Protein AF-A0A7W1NW70-F1 (afdb_monomer_lite)

Structure (mmCIF, N/CA/C/O backbone):
data_AF-A0A7W1NW70-F1
#
_entry.id   AF-A0A7W1NW70-F1
#
loop_
_atom_site.group_PDB
_atom_site.id
_atom_site.type_symbol
_atom_site.label_atom_id
_atom_site.label_alt_id
_atom_site.label_comp_id
_atom_site.label_asym_id
_atom_site.label_entity_id
_atom_site.label_seq_id
_atom_site.pdbx_PDB_ins_code
_atom_site.Cartn_x
_atom_site.Cartn_y
_atom_site.Cartn_z
_atom_site.occupancy
_atom_site.B_iso_or_equiv
_atom_site.auth_seq_id
_atom_site.auth_comp_id
_atom_site.auth_asym_id
_atom_site.auth_atom_id
_atom_site.pdbx_PDB_model_num
ATOM 1 N N . MET A 1 1 ? 13.347 28.562 -30.279 1.00 43.75 1 MET A N 1
ATOM 2 C CA . MET A 1 1 ? 12.607 27.483 -29.593 1.00 43.75 1 MET A CA 1
ATOM 3 C C . MET A 1 1 ? 13.160 27.391 -28.182 1.00 43.75 1 MET A C 1
ATOM 5 O O . MET A 1 1 ? 14.274 26.927 -28.003 1.00 43.75 1 MET A O 1
ATOM 9 N N . THR A 1 2 ? 12.467 27.982 -27.212 1.00 46.34 2 THR A N 1
ATOM 10 C CA . THR A 1 2 ? 12.895 28.046 -25.808 1.00 46.34 2 THR A CA 1
ATOM 11 C C . THR A 1 2 ? 12.297 26.868 -25.045 1.00 46.34 2 THR A C 1
ATOM 13 O O . THR A 1 2 ? 11.131 26.923 -24.661 1.00 46.34 2 THR A O 1
ATOM 16 N N . GLU A 1 3 ? 13.068 25.802 -24.834 1.00 44.19 3 GLU A N 1
ATOM 17 C CA . GLU A 1 3 ? 12.684 24.721 -23.919 1.00 44.19 3 GLU A CA 1
ATOM 18 C C . GLU A 1 3 ? 13.316 24.952 -22.545 1.00 44.19 3 GLU A C 1
ATOM 20 O O . GLU A 1 3 ? 14.436 24.542 -22.254 1.00 44.19 3 GLU A O 1
ATOM 25 N N . THR A 1 4 ? 12.570 25.619 -21.674 1.00 62.50 4 THR A N 1
ATOM 26 C CA . THR A 1 4 ? 12.776 25.577 -20.228 1.00 62.50 4 THR A CA 1
ATOM 27 C C . THR A 1 4 ? 11.973 24.409 -19.662 1.00 62.50 4 THR A C 1
ATOM 29 O O . THR A 1 4 ? 10.750 24.468 -19.590 1.00 62.50 4 THR A O 1
ATOM 32 N N . THR A 1 5 ? 12.641 23.345 -19.206 1.00 58.28 5 THR A N 1
ATOM 33 C CA . THR A 1 5 ? 12.044 22.406 -18.241 1.00 58.28 5 THR A CA 1
ATOM 34 C C . THR A 1 5 ? 13.045 22.062 -17.136 1.00 58.28 5 THR A C 1
ATOM 36 O O . THR A 1 5 ? 14.213 21.799 -17.425 1.00 58.28 5 THR A O 1
ATOM 39 N N . PRO A 1 6 ? 12.624 22.078 -15.858 1.00 53.97 6 PRO A N 1
ATOM 40 C CA . PRO A 1 6 ? 13.497 21.766 -14.737 1.00 53.97 6 PRO A CA 1
ATOM 41 C C . PRO A 1 6 ? 13.849 20.279 -14.799 1.00 53.97 6 PRO A C 1
ATOM 43 O O . PRO A 1 6 ? 12.971 19.414 -14.787 1.00 53.97 6 PRO A O 1
ATOM 46 N N . THR A 1 7 ? 15.138 19.969 -14.923 1.00 62.81 7 THR A N 1
ATOM 47 C CA . THR A 1 7 ? 15.649 18.601 -15.038 1.00 62.81 7 THR A CA 1
ATOM 48 C C . THR A 1 7 ? 15.558 17.871 -13.707 1.00 62.81 7 THR A C 1
ATOM 50 O O . THR A 1 7 ? 16.547 17.698 -13.002 1.00 62.81 7 THR A O 1
ATOM 53 N N . ASP A 1 8 ? 14.360 17.398 -13.392 1.00 82.00 8 ASP A N 1
ATOM 54 C CA . ASP A 1 8 ? 14.121 16.420 -12.344 1.00 82.00 8 ASP A CA 1
ATOM 55 C C . ASP A 1 8 ? 14.667 15.068 -12.849 1.00 82.00 8 ASP A C 1
ATOM 57 O O . ASP A 1 8 ? 13.978 14.296 -13.526 1.00 82.00 8 ASP A O 1
ATOM 61 N N . ARG A 1 9 ? 15.970 14.825 -12.644 1.00 89.44 9 ARG A N 1
ATOM 62 C CA . ARG A 1 9 ? 16.710 13.649 -13.142 1.00 89.44 9 ARG A CA 1
ATOM 63 C C . ARG A 1 9 ? 17.412 12.903 -12.000 1.00 89.44 9 ARG A C 1
ATOM 65 O O . ARG A 1 9 ? 17.954 13.525 -11.095 1.00 89.44 9 ARG A O 1
ATOM 72 N N . LYS A 1 10 ? 17.425 11.567 -12.053 1.00 90.25 10 LYS A N 1
ATOM 73 C CA . LYS A 1 10 ? 18.132 10.670 -11.119 1.00 90.25 10 LYS A CA 1
ATOM 74 C C . LYS A 1 10 ? 19.093 9.764 -11.862 1.00 90.25 10 LYS A C 1
ATOM 76 O O . LYS A 1 10 ? 18.829 9.355 -12.990 1.00 90.25 10 LYS A O 1
ATOM 81 N N . ILE A 1 11 ? 20.176 9.407 -11.191 1.00 92.88 11 ILE A N 1
ATOM 82 C CA . ILE A 1 11 ? 21.203 8.521 -11.729 1.00 92.88 11 ILE A CA 1
ATOM 83 C C . ILE A 1 11 ? 20.898 7.079 -11.325 1.00 92.88 11 ILE A C 1
ATOM 85 O O . ILE A 1 11 ? 20.559 6.800 -10.174 1.00 92.88 11 ILE A O 1
ATOM 89 N N . CYS A 1 12 ? 20.988 6.153 -12.278 1.00 92.69 12 CYS A N 1
ATOM 90 C CA . CYS A 1 12 ? 20.877 4.728 -11.995 1.00 92.69 12 CYS A CA 1
ATOM 91 C C . CYS A 1 12 ? 22.092 4.234 -11.204 1.00 92.69 12 CYS A C 1
ATOM 93 O O . CYS A 1 12 ? 23.211 4.308 -11.697 1.00 92.69 12 CYS A O 1
ATOM 95 N N . SER A 1 13 ? 21.877 3.661 -10.019 1.00 89.62 13 SER A N 1
ATOM 96 C CA . SER A 1 13 ? 22.960 3.115 -9.186 1.00 89.62 13 SER A CA 1
ATOM 97 C C . SER A 1 13 ? 23.650 1.882 -9.783 1.00 89.62 13 SER A C 1
ATOM 99 O O . SER A 1 13 ? 24.726 1.525 -9.326 1.00 89.62 13 SER A O 1
ATOM 101 N N . HIS A 1 14 ? 23.046 1.228 -10.781 1.00 92.31 14 HIS A N 1
ATOM 102 C CA . HIS A 1 14 ? 23.619 0.046 -11.433 1.00 92.31 14 HIS A CA 1
ATOM 103 C C . HIS A 1 14 ? 24.470 0.386 -12.665 1.00 92.31 14 HIS A C 1
ATOM 105 O O . HIS A 1 14 ? 25.502 -0.235 -12.876 1.00 92.31 14 HIS A O 1
ATOM 111 N N . CYS A 1 15 ? 24.042 1.338 -13.504 1.00 94.56 15 CYS A N 1
ATOM 112 C CA . CYS A 1 15 ? 24.720 1.648 -14.777 1.00 94.56 15 CYS A CA 1
ATOM 113 C C . CYS A 1 15 ? 25.118 3.121 -14.958 1.00 94.56 15 CYS A C 1
ATOM 115 O O . CYS A 1 15 ? 25.743 3.461 -15.953 1.00 94.56 15 CYS A O 1
ATOM 117 N N . GLY A 1 16 ? 24.729 4.020 -14.052 1.00 91.50 16 GLY A N 1
ATOM 118 C CA . GLY A 1 16 ? 25.037 5.450 -14.155 1.00 91.50 16 GLY A CA 1
ATOM 119 C C . GLY A 1 16 ? 24.156 6.255 -15.121 1.00 91.50 16 GLY A C 1
ATOM 120 O O . GLY A 1 16 ? 24.290 7.475 -15.183 1.00 91.50 16 GLY A O 1
ATOM 121 N N . HIS A 1 17 ? 23.213 5.633 -15.838 1.00 95.19 17 HIS A N 1
ATOM 122 C CA . HIS A 1 17 ? 22.354 6.358 -16.780 1.00 95.19 17 HIS A CA 1
ATOM 123 C C . HIS A 1 17 ? 21.458 7.402 -16.090 1.00 95.19 17 HIS A C 1
ATOM 125 O O . HIS A 1 17 ? 20.839 7.137 -15.049 1.00 95.19 17 HIS A O 1
ATOM 131 N N . SER A 1 18 ? 21.332 8.579 -16.710 1.00 93.75 18 SER A N 1
ATOM 132 C CA . SER A 1 18 ? 20.468 9.664 -16.240 1.00 93.75 18 SER A CA 1
ATOM 133 C C . SER A 1 18 ? 19.023 9.439 -16.672 1.00 93.75 18 SER A C 1
ATOM 135 O O . SER A 1 18 ? 18.674 9.528 -17.844 1.00 93.75 18 SER A O 1
ATOM 137 N N . ASN A 1 19 ? 18.160 9.172 -15.704 1.00 92.44 19 ASN A N 1
ATOM 138 C CA . ASN A 1 19 ? 16.744 8.907 -15.907 1.00 92.44 19 ASN A CA 1
ATOM 139 C C . ASN A 1 19 ? 15.909 10.070 -15.376 1.00 92.44 19 ASN A C 1
ATOM 141 O O . ASN A 1 19 ? 16.351 10.820 -14.511 1.00 92.44 19 ASN A O 1
ATOM 145 N N . ARG A 1 20 ? 14.658 10.195 -15.823 1.00 91.69 20 ARG A N 1
ATOM 146 C CA . ARG A 1 20 ? 13.713 11.125 -15.186 1.00 91.69 20 ARG A CA 1
ATOM 147 C C . ARG A 1 20 ? 13.472 10.709 -13.723 1.00 91.69 20 ARG A C 1
ATOM 149 O O . ARG A 1 20 ? 13.211 9.533 -13.469 1.00 91.69 20 ARG A O 1
ATOM 156 N N . LEU A 1 21 ? 13.487 11.658 -12.782 1.00 86.88 21 LEU A N 1
ATOM 157 C CA . LEU A 1 21 ? 12.442 11.794 -11.763 1.00 86.88 21 LEU A CA 1
ATOM 158 C C . LEU A 1 21 ? 11.681 10.530 -11.331 1.00 86.88 21 LEU A C 1
ATOM 160 O O . LEU A 1 21 ? 12.033 9.721 -10.464 1.00 86.88 21 LEU A O 1
ATOM 164 N N . ASN A 1 22 ? 10.577 10.395 -12.055 1.00 84.38 22 ASN A N 1
ATOM 165 C CA . ASN A 1 22 ? 9.490 9.449 -11.916 1.00 84.38 22 ASN A CA 1
ATOM 166 C C . ASN A 1 22 ? 9.702 8.114 -12.651 1.00 84.38 22 ASN A C 1
ATOM 168 O O . ASN A 1 22 ? 8.803 7.271 -12.614 1.00 84.38 22 ASN A O 1
ATOM 172 N N . ALA A 1 23 ? 10.847 7.891 -13.308 1.00 89.06 23 ALA A N 1
ATOM 173 C CA . ALA A 1 23 ? 11.136 6.627 -13.981 1.00 89.06 23 ALA A CA 1
ATOM 174 C C . ALA A 1 23 ? 11.073 5.465 -12.974 1.00 89.06 23 ALA A C 1
ATOM 176 O O . ALA A 1 23 ? 11.679 5.525 -11.904 1.00 89.06 23 ALA A O 1
ATOM 177 N N . LYS A 1 24 ? 10.315 4.410 -13.287 1.00 91.00 24 LYS A N 1
ATOM 178 C CA . LYS A 1 24 ? 10.171 3.219 -12.422 1.00 91.00 24 LYS A CA 1
ATOM 179 C C . LYS A 1 24 ? 11.254 2.171 -12.681 1.00 91.00 24 LYS A C 1
ATOM 181 O O . LYS A 1 24 ? 11.558 1.375 -11.803 1.00 91.00 24 LYS A O 1
ATOM 186 N N . VAL A 1 25 ? 11.835 2.201 -13.873 1.00 93.44 25 VAL A N 1
ATOM 187 C CA . VAL A 1 25 ? 12.936 1.353 -14.335 1.00 93.44 25 VAL A CA 1
ATOM 188 C C . VAL A 1 25 ? 13.954 2.233 -15.053 1.00 93.44 25 VAL A C 1
ATOM 190 O O . VAL A 1 25 ? 13.592 3.299 -15.559 1.00 93.44 25 VAL A O 1
ATOM 193 N N . CYS A 1 26 ? 15.215 1.819 -15.067 1.00 94.88 26 CYS A N 1
ATOM 194 C CA . CYS A 1 26 ? 16.252 2.460 -15.856 1.00 94.88 26 CYS A CA 1
ATOM 195 C C . CYS A 1 26 ? 15.978 2.221 -17.343 1.00 94.88 26 CYS A C 1
ATOM 197 O O . CYS A 1 26 ? 15.842 1.073 -17.754 1.00 94.88 26 CYS A O 1
ATOM 199 N N . THR A 1 27 ? 15.946 3.277 -18.154 1.00 94.69 27 THR A N 1
ATOM 200 C CA . THR A 1 27 ? 15.683 3.180 -19.604 1.00 94.69 27 THR A CA 1
ATOM 201 C C . THR A 1 27 ? 16.812 2.537 -20.405 1.00 94.69 27 THR A C 1
ATOM 203 O O . THR A 1 27 ? 16.615 2.218 -21.567 1.00 94.69 27 THR A O 1
ATOM 206 N N . ASP A 1 28 ? 17.975 2.363 -19.782 1.00 95.44 28 ASP A N 1
ATOM 207 C CA . ASP A 1 28 ? 19.201 1.865 -20.407 1.00 95.44 28 ASP A CA 1
ATOM 208 C C . ASP A 1 28 ? 19.480 0.410 -19.997 1.00 95.44 28 ASP A C 1
ATOM 210 O O . ASP A 1 28 ? 19.368 -0.507 -20.800 1.00 95.44 28 ASP A O 1
ATOM 214 N N . CYS A 1 29 ? 19.718 0.155 -18.704 1.00 94.19 29 CYS A N 1
ATOM 215 C CA . CYS A 1 29 ? 20.010 -1.200 -18.209 1.00 94.19 29 CYS A CA 1
ATOM 216 C C . CYS A 1 29 ? 18.788 -2.008 -17.728 1.00 94.19 29 CYS A C 1
ATOM 218 O O . CYS A 1 29 ? 18.951 -3.115 -17.222 1.00 94.19 29 CYS A O 1
ATOM 220 N N . GLY A 1 30 ? 17.572 -1.450 -17.779 1.00 91.44 30 GLY A N 1
ATOM 221 C CA . GLY A 1 30 ? 16.341 -2.128 -17.344 1.00 91.44 30 GLY A CA 1
ATOM 222 C C . GLY A 1 30 ? 16.171 -2.310 -15.828 1.00 91.44 30 GLY A C 1
ATOM 223 O O . GLY A 1 30 ? 15.107 -2.738 -15.382 1.00 91.44 30 GLY A O 1
ATOM 224 N N . GLN A 1 31 ? 17.171 -1.954 -15.014 1.00 91.50 31 GLN A N 1
ATOM 225 C CA . GLN A 1 31 ? 17.105 -2.119 -13.559 1.00 91.50 31 GLN A CA 1
ATOM 226 C C . GLN A 1 31 ? 15.941 -1.333 -12.944 1.00 91.50 31 GLN A C 1
ATOM 228 O O . GLN A 1 31 ? 15.826 -0.124 -13.184 1.00 91.50 31 GLN A O 1
ATOM 233 N N . PRO A 1 32 ? 15.080 -1.965 -12.127 1.00 89.25 32 PRO A N 1
ATOM 234 C CA . PRO A 1 32 ? 14.003 -1.261 -11.460 1.00 89.25 32 PRO A CA 1
ATOM 235 C C . PRO A 1 32 ? 14.569 -0.250 -10.467 1.00 89.25 32 PRO A C 1
ATOM 237 O O . PRO A 1 32 ? 15.377 -0.570 -9.597 1.00 89.25 32 PRO A O 1
ATOM 240 N N . PHE A 1 33 ? 14.075 0.983 -10.544 1.00 87.12 33 PHE A N 1
ATOM 241 C CA . PHE A 1 33 ? 14.206 1.914 -9.440 1.00 87.12 33 PHE A CA 1
ATOM 242 C C . PHE A 1 33 ? 13.263 1.423 -8.357 1.00 87.12 33 PHE A C 1
ATOM 244 O O . PHE A 1 33 ? 12.072 1.748 -8.366 1.00 87.12 33 PHE A O 1
ATOM 251 N N . VAL A 1 34 ? 13.780 0.595 -7.449 1.00 72.75 34 VAL A N 1
ATOM 252 C CA . VAL A 1 34 ? 13.022 0.146 -6.289 1.00 72.75 34 VAL A CA 1
ATOM 253 C C . VAL A 1 34 ? 12.764 1.381 -5.438 1.00 72.75 34 VAL A C 1
ATOM 255 O O . VAL A 1 34 ? 13.550 1.758 -4.573 1.00 72.75 34 VAL A O 1
ATOM 258 N N . LEU A 1 35 ? 11.642 2.049 -5.701 1.00 64.12 35 LEU A N 1
ATOM 259 C CA . LEU A 1 35 ? 11.039 2.968 -4.760 1.00 64.12 35 LEU A CA 1
ATOM 260 C C . LEU A 1 35 ? 10.546 2.067 -3.635 1.00 64.12 35 LEU A C 1
ATOM 262 O O . LEU A 1 35 ? 9.385 1.650 -3.610 1.00 64.12 35 LEU A O 1
ATOM 266 N N . VAL A 1 36 ? 11.464 1.670 -2.753 1.00 52.75 36 VAL A N 1
ATOM 267 C CA . VAL A 1 36 ? 11.110 0.944 -1.552 1.00 52.75 36 VAL A CA 1
ATOM 268 C C . VAL A 1 36 ? 10.211 1.915 -0.802 1.00 52.75 36 VAL A C 1
ATOM 270 O O . VAL A 1 36 ? 10.660 2.821 -0.106 1.00 52.75 36 VAL A O 1
ATOM 273 N N . ARG A 1 37 ? 8.895 1.752 -0.943 1.00 55.31 37 ARG A N 1
ATOM 274 C CA . ARG A 1 37 ? 7.967 2.201 0.082 1.00 55.31 37 ARG A CA 1
ATOM 275 C C . ARG A 1 37 ? 8.278 1.311 1.278 1.00 55.31 37 ARG A C 1
ATOM 277 O O . ARG A 1 37 ? 7.590 0.313 1.488 1.00 55.31 37 ARG A O 1
ATOM 284 N N . ALA A 1 38 ? 9.351 1.646 2.002 1.00 54.97 38 ALA A N 1
ATOM 285 C CA . ALA A 1 38 ? 9.935 0.885 3.111 1.00 54.97 38 ALA A CA 1
ATOM 286 C C . ALA A 1 38 ? 8.875 0.483 4.139 1.00 54.97 38 ALA A C 1
ATOM 288 O O . ALA A 1 38 ? 8.941 -0.576 4.751 1.00 54.97 38 ALA A O 1
ATOM 289 N N . THR A 1 39 ? 7.792 1.253 4.209 1.00 55.69 39 THR A N 1
ATOM 290 C CA . THR A 1 39 ? 6.611 0.968 5.017 1.00 55.69 39 THR A CA 1
ATOM 291 C C . THR A 1 39 ? 5.919 -0.371 4.736 1.00 55.69 39 THR A C 1
ATOM 293 O O . THR A 1 39 ? 5.141 -0.805 5.577 1.00 55.69 39 THR A O 1
ATOM 296 N N . SER A 1 40 ? 6.115 -1.000 3.570 1.00 58.00 40 SER A N 1
ATOM 297 C CA . SER A 1 40 ? 5.453 -2.276 3.232 1.00 58.00 40 SER A CA 1
ATOM 298 C C . SER A 1 40 ? 6.179 -3.498 3.799 1.00 58.00 40 SER A C 1
ATOM 300 O O . SER A 1 40 ? 5.541 -4.531 3.988 1.00 58.00 40 SER A O 1
ATOM 302 N N . LEU A 1 41 ? 7.483 -3.374 4.073 1.00 69.62 41 LEU A N 1
ATOM 303 C CA . LEU A 1 41 ? 8.292 -4.416 4.714 1.00 69.62 41 LEU A CA 1
ATOM 304 C C . LEU A 1 41 ? 8.348 -4.249 6.236 1.00 69.62 41 LEU A C 1
ATOM 306 O O . LEU A 1 41 ? 8.533 -5.234 6.945 1.00 69.62 41 LEU A O 1
ATOM 310 N N . LEU A 1 42 ? 8.142 -3.030 6.749 1.00 79.44 42 LEU A N 1
ATOM 311 C CA . LEU A 1 42 ? 8.035 -2.805 8.189 1.00 79.44 42 LEU A CA 1
ATOM 312 C C . LEU A 1 42 ? 6.820 -3.553 8.772 1.00 79.44 42 LEU A C 1
ATOM 314 O O . LEU A 1 42 ? 5.692 -3.461 8.267 1.00 79.44 42 LEU A O 1
ATOM 318 N N . ARG A 1 43 ? 7.060 -4.268 9.873 1.00 89.44 43 ARG A N 1
ATOM 319 C CA . ARG A 1 43 ? 6.061 -5.011 10.653 1.00 89.44 43 ARG A CA 1
ATOM 320 C C . ARG A 1 43 ? 5.927 -4.411 12.054 1.00 89.44 43 ARG A C 1
ATOM 322 O O . ARG A 1 43 ? 6.850 -3.771 12.545 1.00 89.44 43 ARG A O 1
ATOM 329 N N . LYS A 1 44 ? 4.772 -4.612 12.689 1.00 91.69 44 LYS A N 1
ATOM 330 C CA . LYS A 1 44 ? 4.496 -4.277 14.095 1.00 91.69 44 LYS A CA 1
ATOM 331 C C . LYS A 1 44 ? 3.866 -5.476 14.797 1.00 91.69 44 LYS A C 1
ATOM 333 O O . LYS A 1 44 ? 3.070 -6.189 14.183 1.00 91.69 44 LYS A O 1
ATOM 338 N N . ARG A 1 45 ? 4.187 -5.695 16.072 1.00 94.75 45 ARG A N 1
ATOM 339 C CA . ARG A 1 45 ? 3.544 -6.741 16.881 1.00 94.75 45 ARG A CA 1
ATOM 340 C C . ARG A 1 45 ? 2.244 -6.231 17.479 1.00 94.75 45 ARG A C 1
ATOM 342 O O . ARG A 1 45 ? 2.150 -5.083 17.904 1.00 94.75 45 ARG A O 1
ATOM 349 N N . CYS A 1 46 ? 1.233 -7.088 17.481 1.00 95.81 46 CYS A N 1
ATOM 350 C CA . CYS A 1 46 ? -0.018 -6.807 18.164 1.00 95.81 46 CYS A CA 1
ATOM 351 C C . CYS A 1 46 ? 0.219 -6.770 19.684 1.00 95.81 46 CYS A C 1
ATOM 353 O O . CYS A 1 46 ? 0.746 -7.750 20.209 1.00 95.81 46 CYS A O 1
ATOM 355 N N . PRO A 1 47 ? -0.192 -5.709 20.403 1.00 94.06 47 PRO A N 1
ATOM 356 C CA . PRO A 1 47 ? -0.023 -5.642 21.856 1.00 94.06 47 PRO A CA 1
ATOM 357 C C . PRO A 1 47 ? -0.903 -6.656 22.601 1.00 94.06 47 PRO A C 1
ATOM 359 O O . PRO A 1 47 ? -0.579 -7.037 23.716 1.00 94.06 47 PRO A O 1
ATOM 362 N N . THR A 1 48 ? -1.997 -7.117 21.987 1.00 95.62 48 THR A N 1
ATOM 363 C CA . THR A 1 48 ? -2.938 -8.062 22.608 1.00 95.62 48 THR A CA 1
ATOM 364 C C . THR A 1 48 ? -2.525 -9.524 22.437 1.00 95.62 48 THR A C 1
ATOM 366 O O . THR A 1 48 ? -2.691 -10.306 23.361 1.00 95.62 48 THR A O 1
ATOM 369 N N . CYS A 1 49 ? -2.013 -9.920 21.264 1.00 95.62 49 CYS A N 1
ATOM 370 C CA . CYS A 1 49 ? -1.721 -11.334 20.965 1.00 95.62 49 CYS A CA 1
ATOM 371 C C . CYS A 1 49 ? -0.300 -11.607 20.449 1.00 95.62 49 CYS A C 1
ATOM 373 O O . CYS A 1 49 ? 0.013 -12.736 20.088 1.00 95.62 49 CYS A O 1
ATOM 375 N N . GLY A 1 50 ? 0.553 -10.588 20.321 1.00 93.50 50 GLY A N 1
ATOM 376 C CA . GLY A 1 50 ? 1.937 -10.739 19.857 1.00 93.50 50 GLY A CA 1
ATOM 377 C C . GLY A 1 50 ? 2.121 -11.004 18.356 1.00 93.50 50 GLY A C 1
ATOM 378 O O . GLY A 1 50 ? 3.255 -10.951 17.879 1.00 93.50 50 GLY A O 1
ATOM 379 N N . TYR A 1 51 ? 1.044 -11.234 17.594 1.00 96.25 51 TYR A N 1
ATOM 380 C CA . TYR A 1 51 ? 1.117 -11.538 16.160 1.00 96.25 51 TYR A CA 1
ATOM 381 C C . TYR A 1 51 ? 1.738 -10.392 15.344 1.00 96.25 51 TYR A C 1
ATOM 383 O O . TYR A 1 51 ? 1.417 -9.213 15.546 1.00 96.25 51 TYR A O 1
ATOM 391 N N . GLU A 1 52 ? 2.606 -10.732 14.390 1.00 95.06 52 GLU A N 1
ATOM 392 C CA . GLU A 1 52 ? 3.272 -9.762 13.520 1.00 95.06 52 GLU A CA 1
ATOM 393 C C . GLU A 1 52 ? 2.377 -9.326 12.360 1.00 95.06 52 GLU A C 1
ATOM 395 O O . GLU A 1 52 ? 2.087 -10.072 11.427 1.00 95.06 52 GLU A O 1
ATOM 400 N N . ASN A 1 53 ? 1.990 -8.057 12.384 1.00 93.44 53 ASN A N 1
ATOM 401 C CA . ASN A 1 53 ? 1.154 -7.430 11.375 1.00 93.44 53 ASN A CA 1
ATOM 402 C C . ASN A 1 53 ? 1.975 -6.458 10.519 1.00 93.44 53 ASN A C 1
ATOM 404 O O . ASN A 1 53 ? 3.015 -5.952 10.940 1.00 93.44 53 ASN A O 1
ATOM 408 N N . ARG A 1 54 ? 1.489 -6.129 9.316 1.00 91.31 54 ARG A N 1
ATOM 409 C CA . ARG A 1 54 ? 2.069 -5.036 8.511 1.00 91.31 54 ARG A CA 1
ATOM 410 C C . ARG A 1 54 ? 1.971 -3.719 9.285 1.00 91.31 54 ARG A C 1
ATOM 412 O O . ARG A 1 54 ? 0.961 -3.475 9.945 1.00 91.31 54 ARG A O 1
ATOM 419 N N . LEU A 1 55 ? 2.951 -2.823 9.151 1.00 87.56 55 LEU A N 1
ATOM 420 C CA . LEU A 1 55 ? 2.956 -1.543 9.879 1.00 87.56 55 LEU A CA 1
ATOM 421 C C . LEU A 1 55 ? 1.657 -0.737 9.674 1.00 87.56 55 LEU A C 1
ATOM 423 O O . LEU A 1 55 ? 1.105 -0.170 10.617 1.00 87.56 55 LEU A O 1
ATOM 427 N N . ARG A 1 56 ? 1.123 -0.754 8.444 1.00 85.44 56 ARG A N 1
ATOM 428 C CA . ARG A 1 56 ? -0.121 -0.067 8.051 1.00 85.44 56 ARG A CA 1
ATOM 429 C C . ARG A 1 56 ? -1.414 -0.844 8.347 1.00 85.44 56 ARG A C 1
ATOM 431 O O . ARG A 1 56 ? -2.483 -0.369 7.972 1.00 85.44 56 ARG A O 1
ATOM 438 N N . ALA A 1 57 ? -1.349 -2.027 8.965 1.00 90.19 57 ALA A N 1
ATOM 439 C CA . ALA A 1 57 ? -2.550 -2.769 9.344 1.00 90.19 57 ALA A CA 1
ATOM 440 C C . ALA A 1 57 ? -3.384 -1.936 10.331 1.00 90.19 57 ALA A C 1
ATOM 442 O O . ALA A 1 57 ? -2.844 -1.428 11.317 1.00 90.19 57 ALA A O 1
ATOM 443 N N . LYS A 1 58 ? -4.681 -1.781 10.045 1.00 93.06 58 LYS A N 1
ATOM 444 C CA . LYS A 1 58 ? -5.645 -1.114 10.937 1.00 93.06 58 LYS A CA 1
ATOM 445 C C . LYS A 1 58 ? -6.175 -2.057 12.009 1.00 93.06 58 LYS A C 1
ATOM 447 O O . LYS A 1 58 ? -6.518 -1.614 13.089 1.00 93.06 58 LYS A O 1
ATOM 452 N N . VAL A 1 59 ? -6.196 -3.351 11.705 1.00 94.88 59 VAL A N 1
ATOM 453 C CA . VAL A 1 59 ? -6.710 -4.408 12.572 1.00 94.88 59 VAL A CA 1
ATOM 454 C C . VAL A 1 59 ? -5.717 -5.566 12.561 1.00 94.88 59 VAL A C 1
ATOM 456 O O . VAL A 1 59 ? -5.085 -5.829 11.534 1.00 94.88 59 VAL A O 1
ATOM 459 N N . CYS A 1 60 ? -5.542 -6.228 13.700 1.00 96.56 60 CYS A N 1
ATOM 460 C CA . CYS A 1 60 ? -4.741 -7.437 13.818 1.00 96.56 60 CYS A CA 1
ATOM 461 C C . CYS A 1 60 ? -5.405 -8.594 13.067 1.00 96.56 60 CYS A C 1
ATOM 463 O O . CYS A 1 60 ? -6.553 -8.929 13.348 1.00 96.56 60 CYS A O 1
ATOM 465 N N . SER A 1 61 ? -4.670 -9.247 12.167 1.00 95.50 61 SER A N 1
ATOM 466 C CA . SER A 1 61 ? -5.194 -10.369 11.375 1.00 95.50 61 SER A CA 1
ATOM 467 C C . SER A 1 61 ? -5.442 -11.645 12.185 1.00 95.50 61 SER A C 1
ATOM 469 O O . SER A 1 61 ? -6.120 -12.534 11.690 1.00 95.50 61 SER A O 1
ATOM 471 N N . ASN A 1 62 ? -4.903 -11.739 13.406 1.00 96.75 62 ASN A N 1
ATOM 472 C CA . ASN A 1 62 ? -5.060 -12.915 14.265 1.00 96.75 62 ASN A CA 1
ATOM 473 C C . ASN A 1 62 ? -6.163 -12.749 15.322 1.00 96.75 62 ASN A C 1
ATOM 475 O O . ASN A 1 62 ? -6.951 -13.657 15.533 1.00 96.75 62 ASN A O 1
ATOM 479 N N . CYS A 1 63 ? -6.224 -11.597 16.001 1.00 95.06 63 CYS A N 1
ATOM 480 C CA . CYS A 1 63 ? -7.124 -11.406 17.148 1.00 95.06 63 CYS A CA 1
ATOM 481 C C . CYS A 1 63 ? -8.143 -10.271 16.988 1.00 95.06 63 CYS A C 1
ATOM 483 O O . CYS A 1 63 ? -8.869 -9.978 17.930 1.00 95.06 63 CYS A O 1
ATOM 485 N N . GLY A 1 64 ? -8.160 -9.567 15.851 1.00 94.19 64 GLY A N 1
ATOM 486 C CA . GLY A 1 64 ? -9.112 -8.476 15.623 1.00 94.19 64 GLY A CA 1
ATOM 487 C C . GLY A 1 64 ? -8.824 -7.177 16.387 1.00 94.19 64 GLY A C 1
ATOM 488 O O . GLY A 1 64 ? -9.597 -6.235 16.274 1.00 94.19 64 GLY A O 1
ATOM 489 N N . HIS A 1 65 ? -7.716 -7.077 17.132 1.00 95.25 65 HIS A N 1
ATOM 490 C CA . HIS A 1 65 ? -7.345 -5.835 17.821 1.00 95.25 65 HIS A CA 1
ATOM 491 C C . HIS A 1 65 ? -7.175 -4.670 16.835 1.00 95.25 65 HIS A C 1
ATOM 493 O O . HIS A 1 65 ? -6.359 -4.751 15.911 1.00 95.25 65 HIS A O 1
ATOM 499 N N . GLU A 1 66 ? -7.905 -3.579 17.055 1.00 94.62 66 GLU A N 1
ATOM 500 C CA . GLU A 1 66 ? -7.797 -2.360 16.259 1.00 94.62 66 GLU A CA 1
ATOM 501 C C . GLU A 1 66 ? -6.570 -1.550 16.675 1.00 94.62 66 GLU A C 1
ATOM 503 O O . GLU A 1 66 ? -6.438 -1.087 17.806 1.00 94.62 66 GLU A O 1
ATOM 508 N N . PHE A 1 67 ? -5.659 -1.345 15.731 1.00 91.62 67 PHE A N 1
ATOM 509 C CA . PHE A 1 67 ? -4.548 -0.434 15.922 1.00 91.62 67 PHE A CA 1
ATOM 510 C C . PHE A 1 67 ? -5.061 0.994 15.798 1.00 91.62 67 PHE A C 1
ATOM 512 O O . PHE A 1 67 ? -5.616 1.361 14.758 1.00 91.62 67 PHE A O 1
ATOM 519 N N . GLN A 1 68 ? -4.800 1.823 16.809 1.00 81.88 68 GLN A N 1
ATOM 520 C CA . GLN A 1 68 ? -5.030 3.255 16.687 1.00 81.88 68 GLN A CA 1
ATOM 521 C C . GLN A 1 68 ? -4.112 3.802 15.598 1.00 81.88 68 GLN A C 1
ATOM 523 O O . GLN A 1 68 ? -2.907 3.979 15.772 1.00 81.88 68 GLN A O 1
ATOM 528 N N . VAL A 1 69 ? -4.689 4.007 14.417 1.00 69.44 69 VAL A N 1
ATOM 529 C CA . VAL A 1 69 ? -4.055 4.810 13.390 1.00 69.44 69 VAL A CA 1
ATOM 530 C C . VAL A 1 69 ? -4.204 6.229 13.893 1.00 69.44 69 VAL A C 1
ATOM 532 O O . VAL A 1 69 ? -5.237 6.862 13.668 1.00 69.44 69 VAL A O 1
ATOM 535 N N . GLU A 1 70 ? -3.182 6.727 14.585 1.00 63.56 70 GLU A N 1
ATOM 536 C CA . GLU A 1 70 ? -2.957 8.161 14.619 1.00 63.56 70 GLU A CA 1
ATOM 537 C C . GLU A 1 70 ? -2.978 8.579 13.154 1.00 63.56 70 GLU A C 1
ATOM 539 O O . GLU A 1 70 ? -2.097 8.210 12.369 1.00 63.56 70 GLU A O 1
ATOM 544 N N . LYS A 1 71 ? -4.080 9.216 12.734 1.00 56.75 71 LYS A N 1
ATOM 545 C CA . LYS A 1 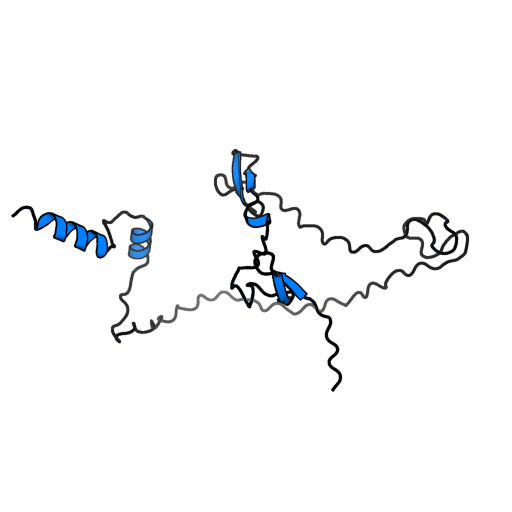71 ? -4.154 9.870 11.435 1.00 56.75 71 LYS A CA 1
ATOM 546 C C . LYS A 1 71 ? -2.914 10.723 11.438 1.00 56.75 71 LYS A C 1
ATOM 548 O O . LYS A 1 71 ? -2.878 11.646 12.246 1.00 56.75 71 LYS A O 1
ATOM 553 N N . ALA A 1 72 ? -1.912 10.343 10.639 1.00 49.97 72 ALA A N 1
ATOM 554 C CA . ALA A 1 72 ? -0.685 11.098 10.509 1.00 49.97 72 ALA A CA 1
ATOM 555 C C . ALA A 1 72 ? -1.148 12.536 10.387 1.00 49.97 72 ALA A C 1
ATOM 557 O O . ALA A 1 72 ? -1.835 12.868 9.410 1.00 49.97 72 ALA A O 1
ATOM 558 N N . ALA A 1 73 ? -0.937 13.309 11.460 1.00 42.75 73 ALA A N 1
ATOM 559 C CA . ALA A 1 73 ? -1.309 14.700 11.476 1.00 42.75 73 ALA A CA 1
ATOM 560 C C . ALA A 1 73 ? -0.715 15.203 10.175 1.00 42.75 73 ALA A C 1
ATOM 562 O O . ALA A 1 73 ? 0.466 14.937 9.919 1.00 42.75 73 ALA A O 1
ATOM 563 N N . LYS A 1 74 ? -1.551 15.773 9.290 1.00 44.53 74 LYS A N 1
ATOM 564 C CA . LYS A 1 74 ? -1.030 16.533 8.155 1.00 44.53 74 LYS A CA 1
ATOM 565 C C . LYS A 1 74 ? 0.113 17.313 8.761 1.00 44.53 74 LYS A C 1
ATOM 567 O O . LYS A 1 74 ? -0.154 18.067 9.697 1.00 44.53 74 LYS A O 1
ATOM 572 N N . VAL A 1 75 ? 1.340 17.001 8.333 1.00 40.44 75 VAL A N 1
ATOM 573 C CA . VAL A 1 75 ? 2.543 17.686 8.792 1.00 40.44 75 VAL A CA 1
ATOM 574 C C . VAL A 1 75 ? 2.120 19.139 8.851 1.00 40.44 75 VAL A C 1
ATOM 576 O O . VAL A 1 75 ? 1.649 19.618 7.809 1.00 40.44 75 VAL A O 1
ATOM 579 N N . PRO A 1 76 ? 2.100 19.798 10.027 1.00 41.34 76 PRO A N 1
ATOM 580 C CA . PRO A 1 76 ? 1.877 21.220 10.022 1.00 41.34 76 PRO A CA 1
ATOM 581 C C . PRO A 1 76 ? 2.958 21.720 9.083 1.00 41.34 76 PRO A C 1
ATOM 583 O O . PRO A 1 76 ? 4.152 21.577 9.351 1.00 41.34 76 PRO A O 1
ATOM 586 N N . THR A 1 77 ? 2.526 22.187 7.911 1.00 39.56 77 THR A N 1
ATOM 587 C CA . THR A 1 77 ? 3.331 23.050 7.066 1.00 39.56 77 THR A CA 1
ATOM 588 C C . THR A 1 77 ? 4.037 23.982 8.034 1.00 39.56 77 THR A C 1
ATOM 590 O O . THR A 1 77 ? 3.345 24.480 8.930 1.00 39.56 77 THR A O 1
ATOM 593 N N . PRO A 1 78 ? 5.364 24.163 7.955 1.00 40.16 78 PRO A N 1
ATOM 594 C CA . PRO A 1 78 ? 6.038 25.128 8.796 1.00 40.16 78 PRO A CA 1
ATOM 595 C C . PRO A 1 78 ? 5.466 26.497 8.436 1.00 40.16 78 PRO A C 1
ATOM 597 O O . PRO A 1 78 ? 5.977 27.218 7.588 1.00 40.16 78 PRO A O 1
ATOM 600 N N . THR A 1 79 ? 4.351 26.860 9.062 1.00 44.44 79 THR A N 1
ATOM 601 C CA . THR A 1 79 ? 3.978 28.236 9.259 1.00 44.44 79 THR A CA 1
ATOM 602 C C . THR A 1 79 ? 5.063 28.686 10.200 1.00 44.44 79 THR A C 1
ATOM 604 O O . THR A 1 79 ? 5.023 28.386 11.393 1.00 44.44 79 THR A O 1
ATOM 607 N N . THR A 1 80 ? 6.105 29.277 9.630 1.00 49.81 80 THR A N 1
ATOM 608 C CA . THR A 1 80 ? 7.199 29.914 10.340 1.00 49.81 80 THR A CA 1
ATOM 609 C C . THR A 1 80 ? 6.595 31.032 11.181 1.00 49.81 80 THR A C 1
ATOM 611 O O . THR A 1 80 ? 6.674 32.210 10.853 1.00 49.81 80 THR A O 1
ATOM 614 N N . SER A 1 81 ? 5.947 30.687 12.293 1.00 60.25 81 SER A N 1
ATOM 615 C CA . SER A 1 81 ? 5.726 31.603 13.390 1.00 60.25 81 SER A CA 1
ATOM 616 C C . SER A 1 81 ? 7.097 31.772 14.017 1.00 60.25 81 SER A C 1
ATOM 618 O O . SER A 1 81 ? 7.415 31.118 15.009 1.00 60.25 81 SER A O 1
ATOM 620 N N . ALA A 1 82 ? 7.942 32.575 13.366 1.00 64.75 82 ALA A N 1
ATOM 621 C CA . ALA A 1 82 ? 9.267 32.890 13.855 1.00 64.75 82 ALA A CA 1
ATOM 622 C C . ALA A 1 82 ? 9.129 33.277 15.332 1.00 64.75 82 ALA A C 1
ATOM 624 O O . ALA A 1 82 ? 8.367 34.185 15.681 1.00 64.75 82 ALA A O 1
ATOM 625 N N . LYS A 1 83 ? 9.810 32.528 16.211 1.00 79.12 83 LYS A N 1
ATOM 626 C CA . LYS A 1 83 ? 9.825 32.786 17.661 1.00 79.12 83 LYS A CA 1
ATOM 627 C C . LYS A 1 83 ? 10.403 34.171 17.966 1.00 79.12 83 LYS A C 1
ATOM 629 O O . LYS A 1 83 ? 10.156 34.722 19.033 1.00 79.12 83 LYS A O 1
ATOM 634 N N . TRP A 1 84 ? 11.120 34.743 17.005 1.00 85.50 84 TRP A N 1
ATOM 635 C CA . TRP A 1 84 ? 11.808 36.017 17.082 1.00 85.50 84 TRP A CA 1
ATOM 636 C C . TRP A 1 84 ? 11.373 36.917 15.929 1.00 85.50 84 TRP A C 1
ATOM 638 O O . TRP A 1 84 ? 11.098 36.451 14.823 1.00 85.50 84 TRP A O 1
ATOM 648 N N . CYS A 1 85 ? 11.296 38.215 16.195 1.00 85.75 85 CYS A N 1
ATOM 649 C CA . CYS A 1 85 ? 11.028 39.221 15.183 1.00 85.75 85 CYS A CA 1
ATOM 650 C C . CYS A 1 85 ? 12.198 39.283 14.188 1.00 85.75 85 CYS A C 1
ATOM 652 O O . CYS A 1 85 ? 13.325 39.511 14.627 1.00 85.75 85 CYS A O 1
ATOM 654 N N . PRO A 1 86 ? 11.966 39.165 12.869 1.00 83.00 86 PRO A N 1
ATOM 655 C CA . PRO A 1 86 ? 13.045 39.237 11.883 1.00 83.00 86 PRO A CA 1
ATOM 656 C C . PRO A 1 86 ? 13.689 40.629 11.809 1.00 83.00 86 PRO A C 1
ATOM 658 O O . PRO A 1 86 ? 14.839 40.746 11.411 1.00 83.00 86 PRO A O 1
ATOM 661 N N . LYS A 1 87 ? 12.967 41.689 12.208 1.00 84.69 87 LYS A N 1
ATOM 662 C CA . LYS A 1 87 ? 13.455 43.074 12.128 1.00 84.69 87 LYS A CA 1
ATOM 663 C C . LYS A 1 87 ? 14.352 43.477 13.302 1.00 84.69 87 LYS A C 1
ATOM 665 O O . LYS A 1 87 ? 15.275 44.255 13.115 1.00 84.69 87 LYS A O 1
ATOM 670 N N . CYS A 1 88 ? 14.060 43.008 14.515 1.00 88.06 88 CYS A N 1
ATOM 671 C CA . CYS A 1 88 ? 14.742 43.484 15.729 1.00 88.06 88 CYS A CA 1
ATOM 672 C C . CYS A 1 88 ? 15.189 42.371 16.682 1.00 88.06 88 CYS A C 1
ATOM 674 O O . CYS A 1 88 ? 15.649 42.661 17.781 1.00 88.06 88 CYS A O 1
ATOM 676 N N . GLY A 1 89 ? 14.973 41.101 16.330 1.00 85.81 89 GLY A N 1
ATOM 677 C CA . GLY A 1 89 ? 15.370 39.957 17.150 1.00 85.81 89 GLY A CA 1
ATOM 678 C C . GLY A 1 89 ? 14.583 39.776 18.451 1.00 85.81 89 GLY A C 1
ATOM 679 O O . GLY A 1 89 ? 14.867 38.848 19.191 1.00 85.81 89 GLY A O 1
ATOM 680 N N . THR A 1 90 ? 13.583 40.610 18.757 1.00 89.50 90 THR A N 1
ATOM 681 C CA . THR A 1 90 ? 12.780 40.475 19.987 1.00 89.50 90 THR A CA 1
ATOM 682 C C . THR A 1 90 ? 11.853 39.266 19.922 1.00 89.50 90 THR A C 1
ATOM 684 O O . THR A 1 90 ? 11.267 38.984 18.875 1.00 89.50 90 THR A O 1
ATOM 687 N N . GLN A 1 91 ? 11.675 38.569 21.046 1.00 89.00 91 GLN A N 1
ATOM 688 C CA . GLN A 1 91 ? 10.798 37.404 21.122 1.00 89.00 91 GLN A CA 1
ATOM 689 C C . GLN A 1 91 ? 9.356 37.771 20.753 1.00 89.00 91 GLN A C 1
ATOM 691 O O . GLN A 1 91 ? 8.756 38.692 21.311 1.00 89.00 91 GLN A O 1
ATOM 696 N N . ARG A 1 92 ? 8.779 37.024 19.813 1.00 86.19 92 ARG A N 1
ATOM 697 C CA . ARG A 1 92 ? 7.386 37.168 19.406 1.00 86.19 92 ARG A CA 1
ATOM 698 C C . ARG A 1 92 ? 6.487 36.453 20.414 1.00 86.19 92 ARG A C 1
ATOM 700 O O . ARG A 1 92 ? 6.640 35.256 20.655 1.00 86.19 92 ARG A O 1
ATOM 707 N N . LYS A 1 93 ? 5.504 37.172 20.963 1.00 79.44 93 LYS A N 1
ATOM 708 C CA . LYS A 1 93 ? 4.433 36.561 21.764 1.00 79.44 93 LYS A CA 1
ATOM 709 C C . LYS A 1 93 ? 3.538 35.686 20.865 1.00 79.44 93 LYS A C 1
ATOM 711 O O . LYS A 1 93 ? 3.249 36.099 19.736 1.00 79.44 93 LYS A O 1
ATOM 716 N N . PRO A 1 94 ? 3.080 34.507 21.324 1.00 78.12 94 PRO A N 1
ATOM 717 C CA . PRO A 1 94 ? 2.167 33.661 20.557 1.00 78.12 94 PRO A CA 1
ATOM 718 C C . PRO A 1 94 ? 0.949 34.459 20.066 1.00 78.12 94 PRO A C 1
ATOM 720 O O . PRO A 1 94 ? 0.335 35.189 20.837 1.00 78.12 94 PRO A O 1
ATOM 723 N N . GLY A 1 95 ? 0.636 34.379 18.770 1.00 74.31 95 GLY A N 1
ATOM 724 C CA . GLY A 1 95 ? -0.504 35.091 18.173 1.00 74.31 95 GLY A CA 1
ATOM 725 C C . GLY A 1 95 ? -0.313 36.596 17.915 1.00 74.31 95 GLY A C 1
ATOM 726 O O . GLY A 1 95 ? -1.201 37.216 17.333 1.00 74.31 95 GLY A O 1
ATOM 727 N N . ALA A 1 96 ? 0.829 37.200 18.271 1.00 78.00 96 ALA A N 1
ATOM 728 C CA . ALA A 1 96 ? 1.068 38.623 18.017 1.00 78.00 96 ALA A CA 1
ATOM 729 C C . ALA A 1 96 ? 1.106 38.925 16.508 1.00 78.00 96 ALA A C 1
ATOM 731 O O . ALA A 1 96 ? 1.901 38.334 15.773 1.00 78.00 96 ALA A O 1
ATOM 732 N N . LYS A 1 97 ? 0.265 39.859 16.046 1.00 84.94 97 LYS A N 1
ATOM 733 C CA . LYS A 1 97 ? 0.254 40.356 14.655 1.00 84.94 97 LYS A CA 1
ATOM 734 C C . LYS A 1 97 ? 1.302 41.442 14.409 1.00 84.94 97 LYS A C 1
ATOM 736 O O . LYS A 1 97 ? 1.672 41.666 13.267 1.00 84.94 97 LYS A O 1
ATOM 741 N N . VAL A 1 98 ? 1.800 42.077 15.473 1.00 89.00 98 VAL A N 1
ATOM 742 C CA . VAL A 1 98 ? 2.802 43.151 15.427 1.00 89.00 98 VAL A CA 1
ATOM 743 C C . VAL A 1 98 ? 3.846 42.933 16.528 1.00 89.00 98 VAL A C 1
ATOM 745 O O . VAL A 1 98 ? 3.518 42.439 17.608 1.00 89.00 98 VAL A O 1
ATOM 748 N N . CYS A 1 99 ? 5.112 43.254 16.265 1.00 89.31 99 CYS A N 1
ATOM 749 C CA . CYS A 1 99 ? 6.192 43.199 17.245 1.00 89.31 99 CYS A CA 1
ATOM 750 C C . CYS A 1 99 ? 6.060 44.338 18.263 1.00 89.31 99 CYS A C 1
ATOM 752 O O . CYS A 1 99 ? 6.017 45.505 17.883 1.00 89.31 99 CYS A O 1
ATOM 754 N N . SER A 1 100 ? 6.089 44.004 19.555 1.00 89.81 100 SER A N 1
ATOM 755 C CA . SER A 1 100 ? 5.958 44.972 20.652 1.00 89.81 100 SER A CA 1
ATOM 756 C C . SER A 1 100 ? 7.142 45.927 20.811 1.00 89.81 100 SER A C 1
ATOM 758 O O . SER A 1 100 ? 7.004 46.918 21.512 1.00 89.81 100 SER A O 1
ATOM 760 N N . ASN A 1 101 ? 8.296 45.624 20.209 1.00 90.44 101 ASN A N 1
ATOM 761 C CA . ASN A 1 101 ? 9.504 46.441 20.350 1.00 90.44 101 ASN A CA 1
ATOM 762 C C . ASN A 1 101 ? 9.758 47.357 19.141 1.00 90.44 101 ASN A C 1
ATOM 764 O O . ASN A 1 101 ? 10.184 48.489 19.305 1.00 90.44 101 ASN A O 1
ATOM 768 N N . CYS A 1 102 ? 9.494 46.888 17.914 1.00 89.12 102 CYS A N 1
ATOM 769 C CA . CYS A 1 102 ? 9.846 47.631 16.691 1.00 89.12 102 CYS A CA 1
ATOM 770 C C . CYS A 1 102 ? 8.682 47.884 15.720 1.00 89.12 102 CYS A C 1
ATOM 772 O O . CYS A 1 102 ? 8.910 48.395 14.621 1.00 89.12 102 CYS A O 1
ATOM 774 N N . GLY A 1 103 ? 7.459 47.461 16.064 1.00 86.81 103 GLY A N 1
ATOM 775 C CA . GLY A 1 103 ? 6.272 47.670 15.229 1.00 86.81 103 GLY A CA 1
ATOM 776 C C . GLY A 1 103 ? 6.203 46.815 13.957 1.00 86.81 103 GLY A C 1
ATOM 777 O O . GLY A 1 103 ? 5.361 47.061 13.104 1.00 86.81 103 GLY A O 1
ATOM 778 N N . TYR A 1 104 ? 7.072 45.812 13.785 1.00 86.25 104 TYR A N 1
ATOM 779 C CA . TYR A 1 104 ? 7.038 44.933 12.608 1.00 86.25 104 TYR A CA 1
ATOM 780 C C . TYR A 1 104 ? 5.748 44.098 12.546 1.00 86.25 104 TYR A C 1
ATOM 782 O O . TYR A 1 104 ? 5.423 43.418 13.519 1.00 86.25 104 TYR A O 1
ATOM 790 N N . HIS A 1 105 ? 5.047 44.106 11.410 1.00 87.81 105 HIS A N 1
ATOM 791 C CA . HIS A 1 105 ? 3.821 43.334 11.195 1.00 87.81 105 HIS A CA 1
ATOM 792 C C . HIS A 1 105 ? 4.138 41.912 10.715 1.00 87.81 105 HIS A C 1
ATOM 794 O O . HIS A 1 105 ? 4.787 41.718 9.693 1.00 87.81 105 HIS A O 1
ATOM 800 N N . PHE A 1 106 ? 3.651 40.910 11.442 1.00 82.81 106 PHE A N 1
ATOM 801 C CA . PHE A 1 106 ? 3.752 39.508 11.055 1.00 82.81 106 PHE A CA 1
ATOM 802 C C . PHE A 1 106 ? 2.622 39.174 10.080 1.00 82.81 106 PHE A C 1
ATOM 804 O O . PHE A 1 106 ? 1.444 39.231 10.448 1.00 82.81 106 PHE A O 1
ATOM 811 N N . GLU A 1 107 ? 2.969 38.804 8.850 1.00 74.62 107 GLU A N 1
ATOM 812 C CA . GLU A 1 107 ? 2.001 38.350 7.855 1.00 74.62 107 GLU A CA 1
ATOM 813 C C . GLU A 1 107 ? 1.353 37.045 8.333 1.00 74.62 107 GLU A C 1
ATOM 815 O O . GLU A 1 107 ? 1.944 35.967 8.324 1.00 74.62 107 GLU A O 1
ATOM 820 N N . THR A 1 108 ? 0.119 37.151 8.821 1.00 63.59 108 THR A N 1
ATOM 821 C CA . THR A 1 108 ? -0.729 35.986 9.073 1.00 63.59 108 THR A CA 1
ATOM 822 C C . THR A 1 108 ? -1.509 35.748 7.793 1.00 63.59 108 THR A C 1
ATOM 824 O O . THR A 1 108 ? -2.345 36.568 7.416 1.00 63.59 108 THR A O 1
ATOM 827 N N . GLY A 1 109 ? -1.172 34.672 7.077 1.00 54.31 109 GLY A N 1
ATOM 828 C CA . GLY A 1 109 ? -1.875 34.280 5.860 1.00 54.31 109 GLY A CA 1
ATOM 829 C C . GLY A 1 109 ? -3.378 34.269 6.121 1.00 54.31 109 GLY A C 1
ATOM 830 O O . GLY A 1 109 ? -3.849 33.559 7.010 1.00 54.31 109 GLY A O 1
ATOM 831 N N . LYS A 1 110 ? -4.117 35.108 5.388 1.00 41.66 110 LYS A N 1
ATOM 832 C CA . LYS A 1 110 ? -5.578 35.159 5.428 1.00 41.66 110 LYS A CA 1
ATOM 833 C C . LYS A 1 110 ? -6.103 33.756 5.132 1.00 41.66 110 LYS A C 1
ATOM 835 O O . LYS A 1 110 ? -6.014 33.283 4.003 1.00 41.66 110 LYS A O 1
ATOM 840 N N . THR A 1 111 ? -6.656 33.095 6.141 1.00 41.06 111 THR A N 1
ATOM 841 C CA . THR A 1 111 ? -7.549 31.954 5.956 1.00 41.06 111 THR A CA 1
ATOM 842 C C . THR A 1 111 ? -8.753 32.445 5.162 1.00 41.06 111 THR A C 1
ATOM 844 O O . THR A 1 111 ? -9.653 33.078 5.710 1.00 41.06 111 THR A O 1
ATOM 847 N N . ALA A 1 112 ? -8.739 32.201 3.853 1.00 40.38 112 ALA A N 1
ATOM 848 C CA . ALA A 1 112 ? -9.928 32.275 3.024 1.00 40.38 112 ALA A CA 1
ATOM 849 C C . ALA A 1 112 ? -10.861 31.142 3.468 1.00 40.38 112 ALA A C 1
ATOM 851 O O . ALA A 1 112 ? -10.722 29.992 3.054 1.00 40.38 112 ALA A O 1
ATOM 852 N N . THR A 1 113 ? -11.779 31.465 4.373 1.00 42.34 113 THR A N 1
ATOM 853 C CA . THR A 1 113 ? -12.951 30.644 4.659 1.00 42.34 113 THR A CA 1
ATOM 854 C C . THR A 1 113 ? -13.811 30.645 3.399 1.00 42.34 113 THR A C 1
ATOM 856 O O . THR A 1 113 ? -14.558 31.589 3.154 1.00 42.34 113 THR A O 1
ATOM 859 N N . ALA A 1 114 ? -13.665 29.623 2.557 1.00 47.88 114 ALA A N 1
ATOM 860 C CA . ALA A 1 114 ? -14.634 29.362 1.503 1.00 47.88 114 ALA A CA 1
ATOM 861 C C . ALA A 1 114 ? -15.950 28.897 2.162 1.00 47.88 114 ALA A C 1
ATOM 863 O O . ALA A 1 114 ? -15.903 28.031 3.042 1.00 47.88 114 ALA A O 1
ATOM 864 N N . PRO A 1 115 ? -17.114 29.460 1.793 1.00 50.06 115 PRO A N 1
ATOM 865 C CA . PRO A 1 115 ? -18.396 29.015 2.318 1.00 50.06 115 PRO A CA 1
ATOM 866 C C . PRO A 1 115 ? -18.677 27.576 1.872 1.00 50.06 115 PRO A C 1
ATOM 868 O O . PRO A 1 115 ? -18.489 27.210 0.711 1.00 50.06 115 PRO A O 1
ATOM 871 N N . ILE A 1 116 ? -19.121 26.754 2.821 1.00 49.28 116 ILE A N 1
ATOM 872 C CA . ILE A 1 116 ? -19.561 25.379 2.590 1.00 49.28 116 ILE A CA 1
ATOM 873 C C . ILE A 1 116 ? -20.851 25.446 1.767 1.00 49.28 116 ILE A C 1
ATOM 875 O O . ILE A 1 116 ? -21.924 25.702 2.308 1.00 49.28 116 ILE A O 1
ATOM 879 N N . VAL A 1 117 ? -20.758 25.214 0.459 1.00 45.91 117 VAL A N 1
ATOM 880 C CA . VAL A 1 117 ? -2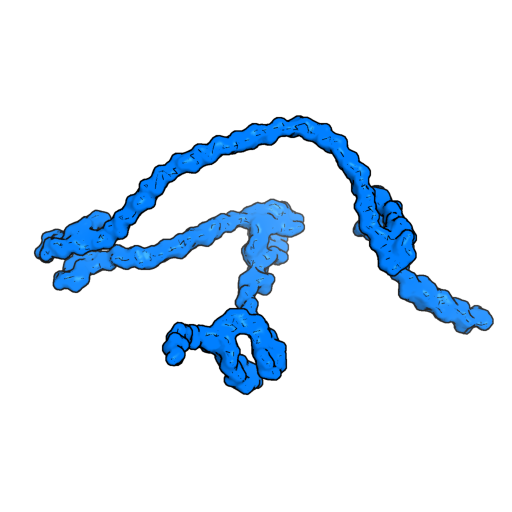1.927 24.877 -0.357 1.00 45.91 117 VAL A CA 1
ATOM 881 C C . VAL 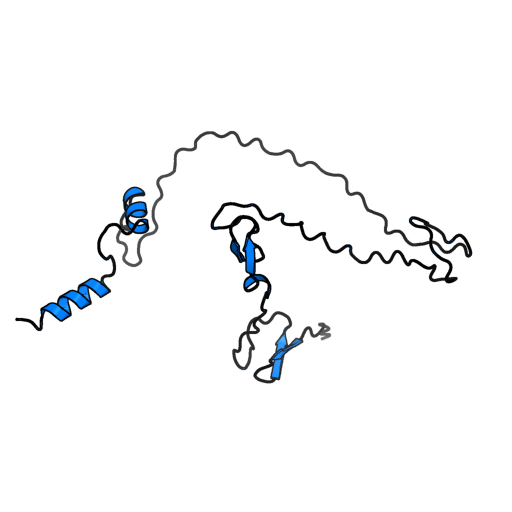A 1 117 ? -22.261 23.418 -0.058 1.00 45.91 117 VAL A C 1
ATOM 883 O O . VAL A 1 117 ? -21.570 22.503 -0.505 1.00 45.91 117 VAL A O 1
ATOM 886 N N . GLN A 1 118 ? -23.293 23.197 0.755 1.00 51.28 118 GLN A N 1
ATOM 887 C CA . GLN A 1 118 ? -23.898 21.879 0.920 1.00 51.28 118 GLN A CA 1
ATOM 888 C C . GLN A 1 118 ? -24.594 21.508 -0.393 1.00 51.28 118 GLN A C 1
ATOM 890 O O . GLN A 1 118 ? -25.642 22.056 -0.723 1.00 51.28 118 GLN A O 1
ATOM 895 N N . MET A 1 119 ? -24.016 20.575 -1.152 1.00 58.03 119 MET A N 1
ATOM 896 C CA . MET A 1 119 ? -24.787 19.858 -2.167 1.00 58.03 119 MET A CA 1
ATOM 897 C C . MET A 1 119 ? -25.830 18.990 -1.447 1.00 58.03 119 MET A C 1
ATOM 899 O O . MET A 1 119 ? -25.452 18.236 -0.544 1.00 58.03 119 MET A O 1
ATOM 903 N N . PRO A 1 120 ? -27.120 19.064 -1.813 1.00 61.50 120 PRO A N 1
ATOM 904 C CA . PRO A 1 120 ? -28.123 18.160 -1.272 1.00 61.50 120 PRO A CA 1
ATOM 905 C C . PRO A 1 120 ? -27.777 16.714 -1.651 1.00 61.50 120 PRO A C 1
ATOM 907 O O . PRO A 1 120 ? -27.514 16.400 -2.813 1.00 61.50 120 PRO A O 1
ATOM 910 N N . GLN A 1 121 ? -27.745 15.839 -0.645 1.00 63.19 121 GLN A N 1
ATOM 911 C CA . GLN A 1 121 ? -27.561 14.402 -0.829 1.00 63.19 121 GLN A CA 1
ATOM 912 C C . GLN A 1 121 ? -28.815 13.817 -1.500 1.00 63.19 121 GLN A C 1
ATOM 914 O O . GLN A 1 121 ? -29.915 14.017 -0.981 1.00 63.19 121 GLN A O 1
ATOM 919 N N . PRO A 1 122 ? -28.696 13.085 -2.622 1.00 56.78 122 PRO A N 1
ATOM 920 C CA . PRO A 1 122 ? -29.827 12.350 -3.167 1.00 56.78 122 PRO A CA 1
ATOM 921 C C . PRO A 1 122 ? -30.196 11.207 -2.215 1.00 56.78 122 PRO A C 1
ATOM 923 O O . PRO A 1 122 ? -29.359 10.375 -1.860 1.00 56.78 122 PRO A O 1
ATOM 926 N N . ALA A 1 123 ? -31.461 11.181 -1.795 1.00 50.44 123 ALA A N 1
ATOM 927 C CA . ALA A 1 123 ? -32.034 10.103 -1.006 1.00 50.44 123 ALA A CA 1
ATOM 928 C C . ALA A 1 123 ? -31.977 8.795 -1.809 1.00 50.44 123 ALA A C 1
ATOM 930 O O . ALA A 1 123 ? -32.673 8.636 -2.810 1.00 50.44 123 ALA A O 1
ATOM 931 N N . ILE A 1 124 ? -31.137 7.852 -1.380 1.00 53.91 124 ILE A N 1
ATOM 932 C CA . ILE A 1 124 ? -31.071 6.521 -1.981 1.00 53.91 124 ILE A CA 1
ATOM 933 C C . ILE A 1 124 ? -32.206 5.699 -1.372 1.00 53.91 124 ILE A C 1
ATOM 935 O O . ILE A 1 124 ? -32.074 5.117 -0.298 1.00 53.91 124 ILE A O 1
ATOM 939 N N . THR A 1 125 ? -33.354 5.691 -2.042 1.00 49.66 125 THR A N 1
ATOM 940 C CA . THR A 1 125 ? -34.463 4.793 -1.720 1.00 49.66 125 THR A CA 1
ATOM 941 C C . THR A 1 125 ? -34.050 3.377 -2.121 1.00 49.66 125 THR A C 1
ATOM 943 O O . THR A 1 125 ? -33.918 3.067 -3.304 1.00 49.66 125 THR A O 1
ATOM 946 N N . THR A 1 126 ? -33.809 2.500 -1.147 1.00 50.81 126 THR A N 1
ATOM 947 C CA . THR A 1 126 ? -33.522 1.081 -1.387 1.00 50.81 126 THR A CA 1
ATOM 948 C C . THR A 1 126 ? -34.795 0.366 -1.822 1.00 50.81 126 THR A C 1
ATOM 950 O O . THR A 1 126 ? -35.527 -0.187 -1.003 1.00 50.81 126 THR A O 1
ATOM 953 N N . LYS A 1 127 ? -35.068 0.365 -3.126 1.00 56.88 127 LYS A N 1
ATOM 954 C CA . LYS A 1 127 ? -35.903 -0.668 -3.738 1.00 56.88 127 LYS A CA 1
ATOM 955 C C . LYS A 1 127 ? -34.977 -1.817 -4.163 1.00 56.88 127 LYS A C 1
ATOM 957 O O . LYS A 1 127 ? -33.957 -1.535 -4.792 1.00 56.88 127 LYS A O 1
ATOM 962 N N . PRO A 1 128 ? -35.274 -3.090 -3.841 1.00 53.44 128 PRO A N 1
ATOM 963 C CA . PRO A 1 128 ? -34.523 -4.207 -4.393 1.00 53.44 128 PRO A CA 1
ATOM 964 C C . PRO A 1 128 ? -34.780 -4.254 -5.902 1.00 53.44 128 PRO A C 1
ATOM 966 O O . PRO A 1 128 ? -35.868 -4.604 -6.359 1.00 53.44 128 PRO A O 1
ATOM 969 N N . THR A 1 129 ? -33.788 -3.828 -6.677 1.00 50.94 129 THR A N 1
ATOM 970 C CA . THR A 1 129 ? -33.778 -4.004 -8.128 1.00 50.94 129 THR A CA 1
ATOM 971 C C . THR A 1 129 ? -33.592 -5.494 -8.416 1.00 50.94 129 THR A C 1
ATOM 973 O O . THR A 1 129 ? -32.610 -6.068 -7.935 1.00 50.94 129 THR A O 1
ATOM 976 N N . PRO A 1 130 ? -34.497 -6.144 -9.170 1.00 57.75 130 PRO A N 1
ATOM 977 C CA . PRO A 1 130 ? -34.292 -7.520 -9.596 1.00 57.75 130 PRO A CA 1
ATOM 978 C C . PRO A 1 130 ? -33.004 -7.607 -10.415 1.00 57.75 130 PRO A C 1
ATOM 980 O O . PRO A 1 130 ? -32.752 -6.788 -11.301 1.00 57.75 130 PRO A O 1
ATOM 983 N N . THR A 1 131 ? -32.169 -8.581 -10.069 1.00 56.19 131 THR A N 1
ATOM 984 C CA . THR A 1 131 ? -30.875 -8.827 -10.700 1.00 56.19 131 THR A CA 1
ATOM 985 C C . THR A 1 131 ? -31.085 -9.058 -12.201 1.00 56.19 131 THR A C 1
ATOM 987 O O . THR A 1 131 ? -31.818 -9.981 -12.564 1.00 56.19 131 THR A O 1
ATOM 990 N N . PRO A 1 132 ? -30.492 -8.248 -13.096 1.00 65.06 132 PRO A N 1
ATOM 991 C CA . PRO A 1 132 ? -30.557 -8.533 -14.521 1.00 65.06 132 PRO A CA 1
ATOM 992 C C . PRO A 1 132 ? -29.812 -9.848 -14.806 1.00 65.06 132 PRO A C 1
ATOM 994 O O . PRO A 1 132 ? -28.772 -10.099 -14.187 1.00 65.06 132 PRO A O 1
ATOM 997 N N . PRO A 1 133 ? -30.307 -10.695 -15.726 1.00 66.56 133 PRO A N 1
ATOM 998 C CA . PRO A 1 133 ? -29.607 -11.911 -16.112 1.00 66.56 133 PRO A CA 1
ATOM 999 C C . PRO A 1 133 ? -28.244 -11.533 -16.698 1.00 66.56 133 PRO A C 1
ATOM 1001 O O . PRO A 1 133 ? -28.152 -10.865 -17.731 1.00 66.56 133 PRO A O 1
ATOM 1004 N N . VAL A 1 134 ? -27.180 -11.936 -16.004 1.00 61.38 134 VAL A N 1
ATOM 1005 C CA . VAL A 1 134 ? -25.796 -11.751 -16.440 1.00 61.38 134 VAL A CA 1
ATOM 1006 C C . VAL A 1 134 ? -25.605 -12.559 -17.720 1.00 61.38 134 VAL A C 1
ATOM 1008 O O . VAL A 1 134 ? -25.498 -13.782 -17.683 1.00 61.38 134 VAL A O 1
ATOM 1011 N N . LYS A 1 135 ? -25.574 -11.886 -18.872 1.00 62.56 135 LYS A N 1
ATOM 1012 C CA . LYS A 1 135 ? -25.060 -12.494 -20.100 1.00 62.56 135 LYS A CA 1
ATOM 1013 C C . LYS A 1 135 ? -23.541 -12.565 -19.959 1.00 62.56 135 LYS A C 1
ATOM 1015 O O . LYS A 1 135 ? -22.880 -11.528 -19.954 1.00 62.56 135 LYS A O 1
ATOM 1020 N N . LEU A 1 136 ? -23.014 -13.774 -19.770 1.00 58.53 136 LEU A N 1
ATOM 1021 C CA . LEU A 1 136 ? -21.575 -14.009 -19.709 1.00 58.53 136 LEU A CA 1
ATOM 1022 C C . LEU A 1 136 ? -20.926 -13.709 -21.071 1.00 58.53 136 LEU A C 1
ATOM 1024 O O . LEU A 1 136 ? -21.526 -14.012 -22.107 1.00 58.53 136 LEU A O 1
ATOM 1028 N N . PRO A 1 137 ? -19.715 -13.128 -21.093 1.00 59.66 137 PRO A N 1
ATOM 1029 C CA . PRO A 1 137 ? -18.921 -13.073 -22.311 1.00 59.66 137 PRO A CA 1
ATOM 1030 C C . PRO A 1 137 ? -18.534 -14.503 -22.741 1.00 59.66 137 PRO A C 1
ATOM 1032 O O . PRO A 1 137 ? -18.278 -15.342 -21.876 1.00 59.66 137 PRO A O 1
ATOM 1035 N N . PRO A 1 138 ? -18.505 -14.800 -24.050 1.00 55.16 138 PRO A N 1
ATOM 1036 C CA . PRO A 1 138 ? -18.115 -16.116 -24.544 1.00 55.16 138 PRO A CA 1
ATOM 1037 C C . PRO A 1 138 ? -16.625 -16.378 -24.297 1.00 55.16 138 PRO A C 1
ATOM 1039 O O . PRO A 1 138 ? -15.801 -15.463 -24.387 1.00 55.16 138 PRO A O 1
ATOM 1042 N N . ASP A 1 139 ? -16.277 -17.639 -24.035 1.00 56.97 139 ASP A N 1
ATOM 1043 C CA . ASP A 1 139 ? -14.885 -18.084 -24.041 1.00 56.97 139 ASP A CA 1
ATOM 1044 C C . ASP A 1 139 ? -14.276 -17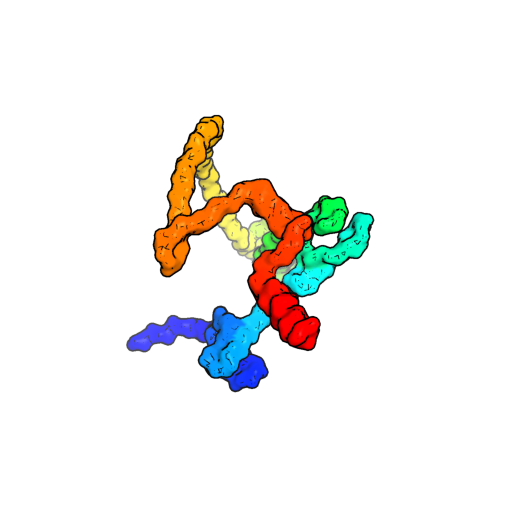.943 -25.447 1.00 56.97 139 ASP A C 1
ATOM 1046 O O . ASP A 1 139 ? -14.984 -17.881 -26.456 1.00 56.97 139 ASP A O 1
ATOM 1050 N N . LEU A 1 140 ? -12.940 -17.949 -25.533 1.00 59.09 140 LEU A N 1
ATOM 1051 C CA . LEU A 1 140 ? -12.130 -17.771 -26.757 1.00 59.09 140 LEU A CA 1
ATOM 1052 C C . LEU A 1 140 ? -12.429 -18.772 -27.906 1.00 59.09 140 LEU A C 1
ATOM 1054 O O . LEU A 1 140 ? -11.784 -18.710 -28.954 1.00 59.09 140 LEU A O 1
ATOM 1058 N N . LYS A 1 141 ? -13.377 -19.700 -27.722 1.00 64.19 141 LYS A N 1
ATOM 1059 C CA . LYS A 1 141 ? -13.845 -20.696 -28.701 1.00 64.19 141 LYS A CA 1
ATOM 1060 C C . LYS A 1 141 ? -15.350 -20.622 -29.016 1.00 64.19 141 LYS A C 1
ATOM 1062 O O . LYS A 1 141 ? -15.814 -21.412 -29.827 1.00 64.19 141 LYS A O 1
ATOM 1067 N N . GLY A 1 142 ? -16.104 -19.688 -28.429 1.00 59.00 142 GLY A N 1
ATOM 1068 C CA . GLY A 1 142 ? -17.538 -19.522 -28.705 1.00 59.00 142 GLY A CA 1
ATOM 1069 C C . GLY A 1 142 ? -18.467 -20.516 -27.996 1.00 59.00 142 GLY A C 1
ATOM 1070 O O . GLY A 1 142 ? -19.671 -20.487 -28.239 1.00 59.00 142 GLY A O 1
ATOM 1071 N N . GLU A 1 143 ? -17.949 -21.358 -27.102 1.00 57.66 143 GLU A N 1
ATOM 1072 C CA . GLU A 1 143 ? -18.773 -22.160 -26.194 1.00 57.66 143 GLU A CA 1
ATOM 1073 C C . GLU A 1 143 ? -19.180 -21.321 -24.968 1.00 57.66 143 GLU A C 1
ATOM 1075 O O . GLU A 1 143 ? -18.411 -20.454 -24.530 1.00 57.66 143 GLU A O 1
ATOM 1080 N N . PRO A 1 144 ? -20.397 -21.513 -24.422 1.00 61.47 144 PRO A N 1
ATOM 1081 C CA . PRO A 1 144 ? -20.809 -20.814 -23.215 1.00 61.47 144 PRO A CA 1
ATOM 1082 C C . PRO A 1 144 ? -19.915 -21.243 -22.049 1.00 61.47 144 PRO A C 1
ATOM 1084 O O . PRO A 1 144 ? -19.8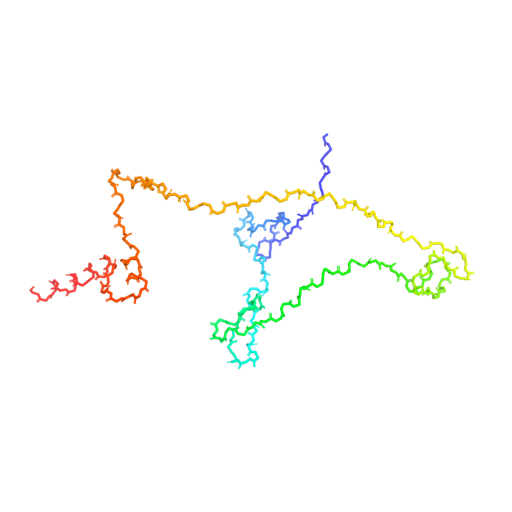01 -22.435 -21.760 1.00 61.47 144 PRO A O 1
ATOM 1087 N N . ALA A 1 145 ? -19.311 -20.263 -21.371 1.00 61.31 145 ALA A N 1
ATOM 1088 C CA . ALA A 1 145 ? -18.507 -20.516 -20.183 1.00 61.31 145 ALA A CA 1
ATOM 1089 C C . ALA A 1 145 ? -19.328 -21.332 -19.163 1.00 61.31 145 ALA A C 1
ATOM 1091 O O . ALA A 1 145 ? -20.491 -20.988 -18.906 1.00 61.31 145 ALA A O 1
ATOM 1092 N N . PRO A 1 146 ? -18.768 -22.411 -18.584 1.00 68.38 146 PRO A N 1
ATOM 1093 C CA . PRO A 1 146 ? -19.505 -23.268 -17.668 1.00 68.38 146 PRO A CA 1
ATOM 1094 C C . PRO A 1 146 ? -19.977 -22.464 -16.453 1.00 68.38 146 PRO A C 1
ATOM 1096 O O . PRO A 1 146 ? -19.193 -21.783 -15.789 1.00 68.38 146 PRO A O 1
ATOM 1099 N N . PHE A 1 147 ? -21.276 -22.544 -16.154 1.00 69.12 147 PHE A N 1
ATOM 1100 C CA . PHE A 1 147 ? -21.843 -21.890 -14.980 1.00 69.12 147 PHE A CA 1
ATOM 1101 C C . PHE A 1 147 ? -21.396 -22.629 -13.716 1.00 69.12 147 PHE A C 1
ATOM 1103 O O . PHE A 1 147 ? -21.773 -23.779 -13.492 1.00 69.12 147 PHE A O 1
ATOM 1110 N N . ILE A 1 148 ? -20.602 -21.959 -12.882 1.00 79.38 148 ILE A N 1
ATOM 1111 C CA . ILE A 1 148 ? -20.219 -22.453 -11.559 1.00 79.38 148 ILE A CA 1
ATOM 1112 C C . ILE A 1 148 ? -21.166 -21.825 -10.536 1.00 79.38 148 ILE A C 1
ATOM 1114 O O . ILE A 1 148 ? -21.270 -20.601 -10.450 1.00 79.38 148 ILE A O 1
ATOM 1118 N N . SER A 1 149 ? -21.855 -22.657 -9.753 1.00 79.88 149 SER A N 1
ATOM 1119 C CA . SER A 1 149 ? -22.714 -22.178 -8.665 1.00 79.88 149 SER A CA 1
ATOM 1120 C C . SER A 1 149 ? -21.896 -21.634 -7.484 1.00 79.88 149 SER A C 1
ATOM 1122 O O . SER A 1 149 ? -20.743 -22.014 -7.279 1.00 79.88 149 SER A O 1
ATOM 1124 N N . ASN A 1 150 ? -22.504 -20.776 -6.658 1.00 79.94 150 ASN A N 1
ATOM 1125 C CA . ASN A 1 150 ? -21.856 -20.251 -5.445 1.00 79.94 150 ASN A CA 1
ATOM 1126 C C . ASN A 1 150 ? -21.429 -21.366 -4.476 1.00 79.94 150 ASN A C 1
ATOM 1128 O O . ASN A 1 150 ? -20.397 -21.248 -3.824 1.00 79.94 150 ASN A O 1
ATOM 1132 N N . GLU A 1 151 ? -22.195 -22.455 -4.428 1.00 80.12 151 GLU A N 1
ATOM 1133 C CA . GLU A 1 151 ? -21.893 -23.628 -3.610 1.00 80.12 151 GLU A CA 1
ATOM 1134 C C . GLU A 1 151 ? -20.642 -24.356 -4.122 1.00 80.12 151 GLU A C 1
ATOM 1136 O O . GLU A 1 151 ? -19.699 -24.584 -3.368 1.00 80.12 151 GLU A O 1
ATOM 1141 N N . GLN A 1 152 ? -20.556 -24.605 -5.433 1.00 69.19 152 GLN A N 1
ATOM 1142 C CA . GLN A 1 152 ? -19.348 -25.166 -6.051 1.00 69.19 152 GLN A CA 1
ATOM 1143 C C . GLN A 1 152 ? -18.129 -24.248 -5.884 1.00 69.19 152 GLN A C 1
ATOM 1145 O O . GLN A 1 152 ? -17.009 -24.728 -5.717 1.00 69.19 152 GLN A O 1
ATOM 1150 N N . LEU A 1 153 ? -18.323 -22.927 -5.898 1.00 77.06 153 LEU A N 1
ATOM 1151 C CA . LEU A 1 153 ? -17.245 -21.968 -5.665 1.00 77.06 153 LEU A CA 1
ATOM 1152 C C . LEU A 1 153 ? -16.726 -22.017 -4.220 1.00 77.06 153 LEU A C 1
ATOM 1154 O O . LEU A 1 153 ? -15.520 -21.893 -4.005 1.00 77.06 153 LEU A O 1
ATOM 1158 N N . ASN A 1 154 ? -17.611 -22.201 -3.238 1.00 78.44 154 ASN A N 1
ATOM 1159 C CA . ASN A 1 154 ? -17.222 -22.364 -1.837 1.00 78.44 154 ASN A CA 1
ATOM 1160 C C . ASN A 1 154 ? -16.496 -23.696 -1.622 1.00 78.44 154 ASN A C 1
ATOM 1162 O O . ASN A 1 154 ? -15.417 -23.700 -1.039 1.00 78.44 154 ASN A O 1
ATOM 1166 N N . GLN A 1 155 ? -16.978 -24.785 -2.221 1.00 76.12 155 GLN A N 1
ATOM 1167 C CA . GLN A 1 155 ? -16.305 -26.089 -2.180 1.00 76.12 155 GLN A CA 1
ATOM 1168 C C . GLN A 1 155 ? -14.891 -26.046 -2.792 1.00 76.12 155 GLN A C 1
ATOM 1170 O O . GLN A 1 155 ? -13.949 -26.612 -2.236 1.00 76.12 155 GLN A O 1
ATOM 1175 N N . LEU A 1 156 ? -14.698 -25.297 -3.888 1.00 72.38 156 LEU A N 1
ATOM 1176 C CA . LEU A 1 156 ? -13.369 -25.053 -4.471 1.00 72.38 156 LEU A CA 1
ATOM 1177 C C . LEU A 1 156 ? -12.438 -24.262 -3.538 1.00 72.38 156 LEU A C 1
ATOM 1179 O O . LEU A 1 156 ? -11.226 -24.470 -3.567 1.00 72.38 156 LEU A O 1
ATOM 1183 N N . ARG A 1 157 ? -12.979 -23.350 -2.722 1.00 75.00 157 ARG A N 1
ATOM 1184 C CA . ARG A 1 157 ? -12.204 -22.577 -1.736 1.00 75.00 157 ARG A CA 1
ATOM 1185 C C . ARG A 1 157 ? -11.876 -23.391 -0.490 1.00 75.00 157 ARG A C 1
ATOM 1187 O O . ARG A 1 157 ? -10.816 -23.190 0.094 1.00 75.00 157 ARG A O 1
ATOM 1194 N N . GLU A 1 158 ? -12.776 -24.283 -0.098 1.00 79.50 158 GLU A N 1
ATOM 1195 C CA . GLU A 1 158 ? -12.669 -25.115 1.103 1.00 79.50 158 GLU A CA 1
ATOM 1196 C C . GLU A 1 158 ? -11.805 -26.367 0.883 1.00 79.50 158 GLU A C 1
ATOM 1198 O O . GLU A 1 158 ? -11.411 -27.019 1.846 1.00 79.50 158 GLU A O 1
ATOM 1203 N N . GLY A 1 159 ? -11.436 -26.674 -0.367 1.00 63.16 159 GLY A N 1
ATOM 1204 C CA . GLY A 1 159 ? -10.420 -27.682 -0.692 1.00 63.16 159 GLY A CA 1
ATOM 1205 C C . GLY A 1 159 ? -10.847 -29.128 -0.421 1.00 63.16 159 GLY A C 1
ATOM 1206 O O . GLY A 1 159 ? -9.998 -30.016 -0.375 1.00 63.16 159 GLY A O 1
ATOM 1207 N N . THR A 1 160 ? -12.145 -29.383 -0.251 1.00 56.62 160 THR A N 1
ATOM 1208 C CA . THR A 1 160 ? -12.693 -30.684 0.170 1.00 56.62 160 THR A CA 1
ATOM 1209 C C . THR A 1 160 ? -12.920 -31.677 -0.972 1.00 56.62 160 THR A C 1
ATOM 1211 O O . THR A 1 160 ? -13.294 -32.821 -0.721 1.00 56.62 160 THR A O 1
ATOM 1214 N N . THR A 1 161 ? -12.610 -31.317 -2.220 1.00 52.09 161 THR A N 1
ATOM 1215 C CA . THR A 1 161 ? -12.625 -32.254 -3.354 1.00 52.09 161 THR A CA 1
ATOM 1216 C C . THR A 1 161 ? -11.308 -32.245 -4.126 1.00 52.09 161 THR A C 1
ATOM 1218 O O . THR A 1 161 ? -10.984 -31.311 -4.856 1.00 52.09 161 THR A O 1
ATOM 1221 N N . TYR A 1 162 ? -10.568 -33.334 -3.926 1.00 53.06 162 TYR A N 1
ATOM 1222 C CA . TYR A 1 162 ? -9.613 -34.000 -4.814 1.00 53.06 162 TYR A CA 1
ATOM 1223 C C . TYR A 1 162 ? -9.333 -33.327 -6.185 1.00 53.06 162 TYR A C 1
ATOM 1225 O O . TYR A 1 162 ? -10.121 -33.405 -7.123 1.00 53.06 162 TYR A O 1
ATOM 1233 N N . HIS A 1 163 ? -8.149 -32.702 -6.248 1.00 52.00 163 HIS A N 1
ATOM 1234 C CA . HIS A 1 163 ? -7.319 -32.251 -7.379 1.00 52.00 163 HIS A CA 1
ATOM 1235 C C . HIS A 1 163 ? -7.972 -31.793 -8.702 1.00 52.00 163 HIS A C 1
ATOM 1237 O O . HIS A 1 163 ? -8.177 -32.565 -9.635 1.00 52.00 163 HIS A O 1
ATOM 1243 N N . SER A 1 164 ? -8.067 -30.469 -8.862 1.00 55.50 164 SER A N 1
ATOM 1244 C CA . SER A 1 164 ? -8.380 -29.765 -10.117 1.00 55.50 164 SER A CA 1
ATOM 1245 C C . SER A 1 164 ? -7.183 -29.510 -11.045 1.00 55.50 164 SER A C 1
ATOM 1247 O O . SER A 1 164 ? -7.351 -28.919 -12.111 1.00 55.50 164 SER A O 1
ATOM 1249 N N . ASN A 1 165 ? -5.966 -29.946 -10.706 1.00 62.78 165 ASN A N 1
ATOM 1250 C CA . ASN A 1 165 ? -4.853 -29.799 -11.641 1.00 62.78 165 ASN A CA 1
ATOM 1251 C C . ASN A 1 165 ? -4.854 -30.967 -12.628 1.00 62.78 165 ASN A C 1
ATOM 1253 O O . ASN A 1 165 ? -4.409 -32.066 -12.301 1.00 62.78 165 ASN A O 1
ATOM 1257 N N . VAL A 1 166 ? -5.287 -30.696 -13.863 1.00 65.56 166 VAL A N 1
ATOM 1258 C CA . VAL A 1 166 ? -5.130 -31.586 -15.033 1.00 65.56 166 VAL A CA 1
ATOM 1259 C C . VAL A 1 166 ? -3.705 -32.154 -15.102 1.00 65.56 166 VAL A C 1
ATOM 1261 O O . VAL A 1 166 ? -3.512 -33.324 -15.421 1.00 65.56 166 VAL A O 1
ATOM 1264 N N . PHE A 1 167 ? -2.720 -31.352 -14.694 1.00 68.69 167 PHE A N 1
ATOM 1265 C CA . PHE A 1 167 ? -1.316 -31.736 -14.582 1.00 68.69 167 PHE A CA 1
ATOM 1266 C C . PHE A 1 167 ? -1.069 -32.897 -13.601 1.00 68.69 167 PHE A C 1
ATOM 1268 O O . PHE A 1 167 ? -0.363 -33.842 -13.932 1.00 68.69 167 PHE A O 1
ATOM 1275 N N . VAL A 1 168 ? -1.705 -32.892 -12.426 1.00 68.62 168 VAL A N 1
ATOM 1276 C CA . VAL A 1 168 ? -1.555 -33.958 -11.417 1.00 68.62 168 VAL A CA 1
ATOM 1277 C C . VAL A 1 168 ? -2.198 -35.261 -11.900 1.00 68.62 168 VAL A C 1
ATOM 1279 O O . VAL A 1 168 ? -1.637 -36.337 -11.704 1.00 68.62 168 VAL A O 1
ATOM 1282 N N . ARG A 1 169 ? -3.327 -35.175 -12.618 1.00 70.06 169 ARG A N 1
ATOM 1283 C CA . ARG A 1 169 ? -3.955 -36.338 -13.266 1.00 70.06 169 ARG A CA 1
ATOM 1284 C C . ARG A 1 169 ? -3.069 -36.928 -14.369 1.00 70.06 169 ARG A C 1
ATOM 1286 O O . ARG A 1 169 ? -2.989 -38.148 -14.478 1.00 70.06 169 ARG A O 1
ATOM 1293 N N . MET A 1 170 ? -2.410 -36.087 -15.168 1.00 74.31 170 MET A N 1
ATOM 1294 C CA . MET A 1 170 ? -1.494 -36.535 -16.223 1.00 74.31 170 MET A CA 1
ATOM 1295 C C . MET A 1 170 ? -0.270 -37.244 -15.633 1.00 74.31 170 MET A C 1
ATOM 1297 O O . MET A 1 170 ? 0.082 -38.325 -16.097 1.00 74.31 170 MET A O 1
ATOM 1301 N N . LEU A 1 171 ? 0.307 -36.700 -14.556 1.00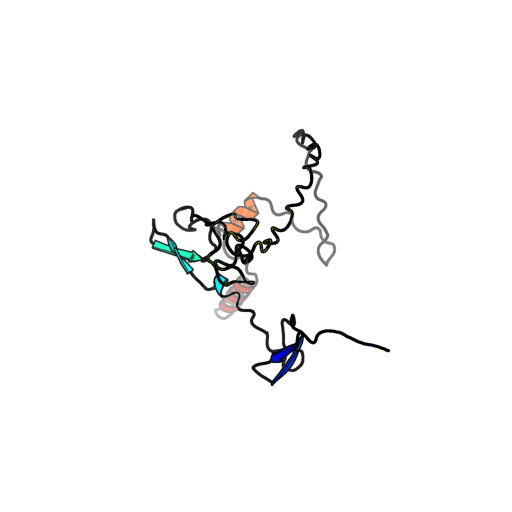 76.00 171 LEU A N 1
ATOM 1302 C CA . LEU A 1 171 ? 1.421 -37.329 -13.843 1.00 76.00 171 LEU A CA 1
ATOM 1303 C C . LEU A 1 171 ? 1.034 -38.695 -13.261 1.00 76.00 171 LEU A C 1
ATOM 1305 O O . LEU A 1 171 ? 1.750 -39.666 -13.475 1.00 76.00 171 LEU A O 1
ATOM 1309 N N . TYR A 1 172 ? -0.126 -38.798 -12.606 1.00 70.12 172 TYR A N 1
ATOM 1310 C CA . TYR A 1 172 ? -0.590 -40.062 -12.026 1.00 70.12 172 TYR A CA 1
ATOM 1311 C C . TYR A 1 172 ? -0.856 -41.152 -13.082 1.00 70.12 172 TYR A C 1
ATOM 1313 O O . TYR A 1 172 ? -0.621 -42.336 -12.842 1.00 70.12 172 TYR A O 1
ATOM 1321 N N . GLN A 1 173 ? -1.341 -40.771 -14.269 1.00 74.00 173 GLN A N 1
ATOM 1322 C CA . GLN A 1 173 ? -1.540 -41.720 -15.368 1.00 74.00 173 GLN A CA 1
ATOM 1323 C C . GLN A 1 173 ? -0.225 -42.162 -16.019 1.00 74.00 173 GLN A C 1
ATOM 1325 O O . GLN A 1 173 ? -0.141 -43.302 -16.465 1.00 74.00 173 GLN A O 1
ATOM 1330 N N . MET A 1 174 ? 0.794 -41.299 -16.054 1.00 71.31 174 MET A N 1
ATOM 1331 C CA . MET A 1 174 ? 2.126 -41.670 -16.539 1.00 71.31 174 MET A CA 1
ATOM 1332 C C . MET A 1 174 ? 2.803 -42.660 -15.591 1.00 71.31 174 MET A C 1
ATOM 1334 O O . MET A 1 174 ? 3.267 -43.694 -16.049 1.00 71.31 174 MET A O 1
ATOM 1338 N N . THR A 1 175 ? 2.747 -42.425 -14.276 1.00 73.25 175 THR A N 1
ATOM 1339 C CA . THR A 1 175 ? 3.365 -43.326 -13.286 1.00 73.25 175 THR A CA 1
ATOM 1340 C C . THR A 1 175 ? 2.720 -44.709 -13.225 1.00 73.25 175 THR A C 1
ATOM 1342 O O . THR A 1 175 ? 3.368 -45.662 -12.821 1.00 73.25 175 THR A O 1
ATOM 1345 N N . LYS A 1 176 ? 1.446 -44.845 -13.620 1.00 66.19 176 LYS A N 1
ATOM 1346 C CA . LYS A 1 176 ? 0.756 -46.145 -13.658 1.00 66.19 176 LYS A CA 1
ATOM 1347 C C . LYS A 1 176 ? 1.040 -46.969 -14.913 1.00 66.19 176 LYS A C 1
ATOM 1349 O O . LYS A 1 176 ? 0.687 -48.142 -14.941 1.00 66.19 176 LYS A O 1
ATOM 1354 N N . LYS A 1 177 ? 1.611 -46.367 -15.960 1.00 59.78 177 LYS A N 1
ATOM 1355 C CA . LYS A 1 177 ? 1.836 -47.046 -17.243 1.00 59.78 177 LYS A CA 1
ATOM 1356 C C . LYS A 1 177 ? 3.136 -47.854 -17.274 1.00 59.78 177 LYS A C 1
ATOM 1358 O O . LYS A 1 177 ? 3.286 -48.685 -18.158 1.00 59.78 177 LYS A O 1
ATOM 1363 N N . ASP A 1 178 ? 4.017 -47.640 -16.299 1.00 55.19 178 ASP A N 1
ATOM 1364 C CA . ASP A 1 178 ? 5.280 -48.371 -16.144 1.00 55.19 178 ASP A CA 1
ATOM 1365 C C . ASP A 1 178 ? 5.144 -49.634 -15.263 1.00 55.19 178 ASP A C 1
ATOM 1367 O O . ASP A 1 178 ? 6.120 -50.344 -15.041 1.00 55.19 178 ASP A O 1
ATOM 1371 N N . GLU A 1 179 ? 3.937 -49.926 -14.761 1.00 57.44 179 GLU A N 1
ATOM 1372 C CA . GLU A 1 179 ? 3.645 -51.047 -13.850 1.00 57.44 179 GLU A CA 1
ATOM 1373 C C . GLU A 1 179 ? 2.744 -52.128 -14.495 1.00 57.44 179 GLU A C 1
ATOM 1375 O O . GLU A 1 179 ? 2.046 -52.872 -13.806 1.00 57.44 179 GLU A O 1
ATOM 1380 N N . SER A 1 180 ? 2.711 -52.214 -15.831 1.00 50.91 180 SER A N 1
ATOM 1381 C CA . SER A 1 180 ? 2.015 -53.274 -16.589 1.00 50.91 180 SER A CA 1
ATOM 1382 C C . SER A 1 180 ? 2.842 -53.779 -17.759 1.00 50.91 180 SER A C 1
ATOM 1384 O O . SER A 1 180 ? 3.400 -52.931 -18.487 1.00 50.91 180 SER A O 1
#

pLDDT: mean 72.37, std 17.42, range [39.56, 96.75]

Foldseek 3Di:
DDDDDDQQWDADPPPRDIDHPPDQADPPPRHGPCPPPVQQVDWDADPVPRDIDRNPDQADPPPRHGDPPPVPPPPPPCPCPPCADPVPRHGDDPPDQADPPPGHGDDDPDPPPDDDPDDDDPDDDDDPDPDDPDPDDADPVRDRDDDDDPVNVVCVVVVVDDDPPPVVVVVVVVVVVVVD

Radius of gyration: 31.99 Å; chains: 1; bounding box: 61×101×52 Å

Secondary structure (DSSP, 8-state):
--------EEE-TTT--EEETT-SB-TTT--B-----GGGT-EEE-TTT--EEETT-SB-TTT-PBP---------------SB-TTT-PBPPTT-SB-TTT-PBP------------PPPP------PPPP---PPPPTTSSPPP---HHHHHHHHHT-S----HHHHHHHHHHTTT--

Sequence (180 aa):
MTETTPTDRKICSHCGHSNRLNAKVCTDCGQPFVLVRATSLLRKRCPTCGYENRLRAKVCSNCGHEFQVEKAAKVPTPTTSAKWCPKCGTQRKPGAKVCSNCGYHFETGKTATAPIVQMPQPAITTKPTPTPPVKLPPDLKGEPAPFISNEQLNQLREGTTYHSNVFVRMLYQMTKKDES